Protein AF-A0A6J4RZ89-F1 (afdb_monomer_lite)

pLDDT: mean 70.67, std 17.66, range [38.66, 91.62]

Secondary structure (DSSP, 8-state):
-----------------S----HHHHHHHHHHHHHHIIIIITT-TT-EE-HHHHHHHTT--SSTTHHHHHHHHHHHHHHTTSEEE-TTTTT-SSS----SS--EEEPHHHHHHHH-

Structure (mmCIF, N/CA/C/O backbone):
data_AF-A0A6J4RZ89-F1
#
_entry.id   AF-A0A6J4RZ89-F1
#
loop_
_atom_site.group_PDB
_atom_site.id
_atom_site.type_symbol
_atom_site.label_atom_id
_atom_site.label_alt_id
_atom_site.label_comp_id
_atom_site.label_asym_id
_atom_site.label_entity_id
_atom_site.label_seq_id
_atom_site.pdbx_PDB_ins_code
_atom_site.Cartn_x
_atom_site.Cartn_y
_atom_site.Cartn_z
_atom_site.occupancy
_atom_site.B_iso_or_equiv
_atom_site.auth_seq_id
_atom_site.auth_comp_id
_atom_site.auth_asym_id
_atom_site.auth_atom_id
_atom_site.pdbx_PDB_model_num
ATOM 1 N N . MET A 1 1 ? 44.242 43.364 -27.691 1.00 39.53 1 MET A N 1
ATOM 2 C CA . MET A 1 1 ? 42.827 43.683 -28.000 1.00 39.53 1 MET A CA 1
ATOM 3 C C . MET A 1 1 ? 42.034 42.368 -28.067 1.00 39.53 1 MET A C 1
ATOM 5 O O . MET A 1 1 ? 42.597 41.427 -28.608 1.00 39.53 1 MET A O 1
ATOM 9 N N . PRO A 1 2 ? 40.839 42.253 -27.439 1.00 64.38 2 PRO A N 1
ATOM 10 C CA . PRO A 1 2 ? 40.160 40.983 -27.085 1.00 64.38 2 PRO A CA 1
ATOM 11 C C . PRO A 1 2 ? 39.024 40.611 -28.090 1.00 64.38 2 PRO A C 1
ATOM 13 O O . PRO A 1 2 ? 38.871 41.349 -29.061 1.00 64.38 2 PRO A O 1
ATOM 16 N N . PRO A 1 3 ? 38.231 39.516 -27.922 1.00 53.25 3 PRO A N 1
ATOM 17 C CA . PRO A 1 3 ? 37.135 39.463 -26.929 1.00 53.25 3 PRO A CA 1
ATOM 18 C C . PRO A 1 3 ? 37.057 38.132 -26.131 1.00 53.25 3 PRO A C 1
ATOM 20 O O . PRO A 1 3 ? 37.204 37.044 -26.665 1.00 53.25 3 PRO A O 1
ATOM 23 N N . ARG A 1 4 ? 36.965 38.198 -24.795 1.00 52.19 4 ARG A N 1
ATOM 24 C CA . ARG A 1 4 ? 35.743 38.009 -23.971 1.00 52.19 4 ARG A CA 1
ATOM 25 C C . ARG A 1 4 ? 35.119 36.599 -24.017 1.00 52.19 4 ARG A C 1
ATOM 27 O O . ARG A 1 4 ? 34.071 36.398 -24.623 1.00 52.19 4 ARG A O 1
ATOM 34 N N . CYS A 1 5 ? 35.685 35.668 -23.243 1.00 43.22 5 CYS A N 1
ATOM 35 C CA . CYS A 1 5 ? 34.950 34.486 -22.786 1.00 43.22 5 CYS A CA 1
ATOM 36 C C . CYS A 1 5 ? 33.831 34.913 -21.824 1.00 43.22 5 CYS A C 1
ATOM 38 O O . CYS A 1 5 ? 34.074 35.580 -20.815 1.00 43.22 5 CYS A O 1
ATOM 40 N N . ARG A 1 6 ? 32.592 34.549 -22.165 1.00 52.12 6 ARG A N 1
ATOM 41 C CA . ARG A 1 6 ? 31.405 34.717 -21.322 1.00 52.12 6 ARG A CA 1
ATOM 42 C C . ARG A 1 6 ? 31.606 33.985 -19.994 1.00 52.12 6 ARG A C 1
ATOM 44 O O . ARG A 1 6 ? 31.828 32.780 -19.981 1.00 52.12 6 ARG A O 1
ATOM 51 N N . LYS A 1 7 ? 31.433 34.705 -18.884 1.00 50.28 7 LYS A N 1
ATOM 52 C CA . LYS A 1 7 ? 31.048 34.102 -17.605 1.00 50.28 7 LYS A CA 1
ATOM 53 C C . LYS A 1 7 ? 29.665 33.469 -17.785 1.00 50.28 7 LYS A C 1
ATOM 55 O O . LYS A 1 7 ? 28.695 34.193 -17.992 1.00 50.28 7 LYS A O 1
ATOM 60 N N . MET A 1 8 ? 29.579 32.147 -17.701 1.00 52.16 8 MET A N 1
ATOM 61 C CA . MET A 1 8 ? 28.353 31.447 -17.319 1.00 52.16 8 MET A CA 1
ATOM 62 C C . MET A 1 8 ? 28.569 30.937 -15.891 1.00 52.16 8 MET A C 1
ATOM 64 O O . MET A 1 8 ? 29.615 30.340 -15.632 1.00 52.16 8 MET A O 1
ATOM 68 N N . PRO A 1 9 ? 27.664 31.218 -14.941 1.00 53.97 9 PRO A N 1
ATOM 69 C CA . PRO A 1 9 ? 27.803 30.699 -13.591 1.00 53.97 9 PRO A CA 1
ATOM 70 C C . PRO A 1 9 ? 27.579 29.181 -13.614 1.00 53.97 9 PRO A C 1
ATOM 72 O O . PRO A 1 9 ? 26.648 28.722 -14.283 1.00 53.97 9 PRO A O 1
ATOM 75 N N . PRO A 1 10 ? 28.374 28.385 -12.882 1.00 48.31 10 PRO A N 1
ATOM 76 C CA . PRO A 1 10 ? 27.953 27.041 -12.549 1.00 48.31 10 PRO A CA 1
ATOM 77 C C . PRO A 1 10 ? 26.735 27.172 -11.632 1.00 48.31 10 PRO A C 1
ATOM 79 O O . PRO A 1 10 ? 26.845 27.506 -10.456 1.00 48.31 10 PRO A O 1
ATOM 82 N N . GLY A 1 11 ? 25.551 26.927 -12.187 1.00 43.66 11 GLY A N 1
ATOM 83 C CA . GLY A 1 11 ? 24.388 26.514 -11.414 1.00 43.66 11 GLY A CA 1
ATOM 84 C C . GLY A 1 11 ? 24.610 25.088 -10.922 1.00 43.66 11 GLY A C 1
ATOM 85 O O . GLY A 1 11 ? 23.869 24.183 -11.293 1.00 43.66 11 GLY A O 1
ATOM 86 N N . THR A 1 12 ? 25.664 24.867 -10.136 1.00 49.94 12 THR A N 1
ATOM 87 C CA . THR A 1 12 ? 25.827 23.657 -9.343 1.00 49.94 12 THR A CA 1
ATOM 88 C C . THR A 1 12 ? 24.830 23.762 -8.206 1.00 49.94 12 THR A C 1
ATOM 90 O O . THR A 1 12 ? 25.109 24.250 -7.114 1.00 49.94 12 THR A O 1
ATOM 93 N N . ASN A 1 13 ? 23.603 23.329 -8.491 1.00 49.00 13 ASN A N 1
ATOM 94 C CA . ASN A 1 13 ? 22.621 23.033 -7.466 1.00 49.00 13 ASN A CA 1
ATOM 95 C C . ASN A 1 13 ? 23.075 21.744 -6.754 1.00 49.00 13 ASN A C 1
ATOM 97 O O . ASN A 1 13 ? 22.470 20.685 -6.862 1.00 49.00 13 ASN A O 1
ATOM 101 N N . GLU A 1 14 ? 24.189 21.845 -6.029 1.00 47.53 14 GLU A N 1
ATOM 102 C CA . GLU A 1 14 ? 24.730 20.862 -5.087 1.00 47.53 14 GLU A CA 1
ATOM 103 C C . GLU A 1 14 ? 23.988 20.943 -3.747 1.00 47.53 14 GLU A C 1
ATOM 105 O O . GLU A 1 14 ? 24.542 20.724 -2.670 1.00 47.53 14 GLU A O 1
ATOM 110 N N . ARG A 1 15 ? 22.692 21.261 -3.789 1.00 46.94 15 ARG A N 1
ATOM 111 C CA . ARG A 1 15 ? 21.835 21.156 -2.618 1.00 46.94 15 ARG A CA 1
ATOM 112 C C . ARG A 1 15 ? 21.293 19.738 -2.546 1.00 46.94 15 ARG A C 1
ATOM 114 O O . ARG A 1 15 ? 20.281 19.407 -3.143 1.00 46.94 15 ARG A O 1
ATOM 121 N N . GLN A 1 16 ? 21.982 18.956 -1.722 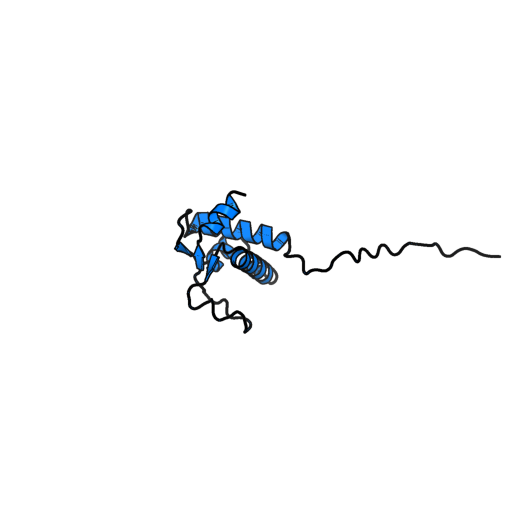1.00 45.66 16 GLN A N 1
ATOM 122 C CA . GLN A 1 16 ? 21.402 17.867 -0.941 1.00 45.66 16 GLN A CA 1
ATOM 123 C C . GLN A 1 16 ? 20.996 16.637 -1.751 1.00 45.66 16 GLN A C 1
ATOM 125 O O . GLN A 1 16 ? 19.839 16.241 -1.801 1.00 45.66 16 GLN A O 1
ATOM 130 N N . ARG A 1 17 ? 22.008 15.932 -2.257 1.00 43.84 17 ARG A N 1
ATOM 131 C CA . ARG A 1 17 ? 21.905 14.503 -2.562 1.00 43.84 17 ARG A CA 1
ATOM 132 C C . ARG A 1 17 ? 21.926 13.691 -1.250 1.00 43.84 17 ARG A C 1
ATOM 134 O O . ARG A 1 17 ? 22.833 12.907 -1.001 1.00 43.84 17 ARG A O 1
ATOM 141 N N . ARG A 1 18 ? 20.949 13.932 -0.370 1.00 44.94 18 ARG A N 1
ATOM 142 C CA . ARG A 1 18 ? 20.416 12.863 0.489 1.00 44.94 18 ARG A CA 1
ATOM 143 C C . ARG A 1 18 ? 19.650 11.942 -0.466 1.00 44.94 18 ARG A C 1
ATOM 145 O O . ARG A 1 18 ? 19.077 12.488 -1.408 1.00 44.94 18 ARG A O 1
ATOM 152 N N . PRO A 1 19 ? 19.687 10.607 -0.338 1.00 43.81 19 PRO A N 1
ATOM 153 C CA . PRO A 1 19 ? 18.917 9.769 -1.244 1.00 43.81 19 PRO A CA 1
ATOM 154 C C . PRO A 1 19 ? 17.459 10.170 -1.046 1.00 43.81 19 PRO A C 1
ATOM 156 O O . PRO A 1 19 ? 16.901 9.971 0.029 1.00 43.81 19 PRO A O 1
ATOM 159 N N . SER A 1 20 ? 16.898 10.880 -2.022 1.00 48.59 20 SER A N 1
ATOM 160 C CA . SER A 1 20 ? 15.496 11.245 -2.026 1.00 48.59 20 SER A CA 1
ATOM 161 C C . SER A 1 20 ? 14.750 9.929 -1.896 1.00 48.59 20 SER A C 1
ATOM 163 O O . SER A 1 20 ? 14.834 9.111 -2.811 1.00 48.59 20 SER A O 1
ATOM 165 N N . ILE A 1 21 ? 14.071 9.691 -0.772 1.00 54.09 21 ILE A N 1
ATOM 166 C CA . ILE A 1 21 ? 12.933 8.777 -0.801 1.00 54.09 21 ILE A CA 1
ATOM 167 C C . ILE A 1 21 ? 12.069 9.346 -1.915 1.00 54.09 21 ILE A C 1
ATOM 169 O O . ILE A 1 21 ? 11.623 10.497 -1.848 1.00 54.09 21 ILE A O 1
ATOM 173 N N . ASP A 1 22 ? 12.051 8.622 -3.027 1.00 69.12 22 ASP A N 1
ATOM 174 C CA . ASP A 1 22 ? 11.623 9.174 -4.294 1.00 69.12 22 ASP A CA 1
ATOM 175 C C . ASP A 1 22 ? 10.166 9.611 -4.115 1.00 69.12 22 ASP A C 1
ATOM 177 O O . ASP A 1 22 ? 9.345 8.854 -3.598 1.00 69.12 22 ASP A O 1
ATOM 181 N N . THR A 1 23 ? 9.811 10.843 -4.485 1.00 77.44 23 THR A N 1
ATOM 182 C CA . THR A 1 23 ? 8.396 11.270 -4.416 1.00 77.44 23 THR A CA 1
ATOM 183 C C . THR A 1 23 ? 7.516 10.315 -5.230 1.00 77.44 23 THR A C 1
ATOM 185 O O . THR A 1 23 ? 6.343 10.091 -4.914 1.00 77.44 23 THR A O 1
ATOM 188 N N . GLN A 1 24 ? 8.128 9.681 -6.231 1.00 80.62 24 GLN A N 1
ATOM 189 C CA . GLN A 1 24 ? 7.582 8.555 -6.956 1.00 80.62 24 GLN A CA 1
ATOM 190 C C . GLN A 1 24 ? 7.354 7.315 -6.076 1.00 80.62 24 GLN A C 1
ATOM 192 O O . GLN A 1 24 ? 6.251 6.789 -6.096 1.00 80.62 24 GLN A O 1
ATOM 197 N N . ALA A 1 25 ? 8.319 6.895 -5.253 1.00 83.88 25 ALA A N 1
ATOM 198 C CA . ALA A 1 25 ? 8.179 5.763 -4.331 1.00 83.88 25 ALA A CA 1
ATOM 199 C C . ALA A 1 25 ? 7.036 5.966 -3.328 1.00 83.88 25 ALA A C 1
ATOM 201 O O . ALA A 1 25 ? 6.254 5.048 -3.099 1.00 83.88 25 ALA A O 1
ATOM 202 N N . LYS A 1 26 ? 6.870 7.186 -2.797 1.00 86.38 26 LYS A N 1
ATOM 203 C CA . LYS A 1 26 ? 5.716 7.530 -1.951 1.00 86.38 26 LYS A CA 1
ATOM 204 C C . LYS A 1 26 ? 4.393 7.412 -2.713 1.00 86.38 26 LYS A C 1
ATOM 206 O O . LYS A 1 26 ? 3.431 6.842 -2.204 1.00 86.38 26 LYS A O 1
ATOM 211 N N . SER A 1 27 ? 4.334 7.959 -3.927 1.00 86.88 27 SER A N 1
ATOM 212 C CA . SER A 1 27 ? 3.119 7.934 -4.755 1.00 86.88 27 SER A CA 1
ATOM 213 C C . SER A 1 27 ? 2.740 6.507 -5.163 1.00 86.88 27 SER A C 1
ATOM 215 O O . SER A 1 27 ? 1.579 6.116 -5.045 1.00 86.88 27 SER A O 1
ATOM 217 N N . ASP A 1 28 ? 3.727 5.717 -5.587 1.00 88.19 28 ASP A N 1
ATOM 218 C CA . ASP A 1 28 ? 3.572 4.308 -5.943 1.00 88.19 28 ASP A CA 1
ATOM 219 C C . ASP A 1 28 ? 3.227 3.467 -4.701 1.00 88.19 28 ASP A C 1
ATOM 221 O O . ASP A 1 28 ? 2.347 2.612 -4.776 1.00 88.19 28 ASP A O 1
ATOM 225 N N . GLY A 1 29 ? 3.813 3.770 -3.538 1.00 89.06 29 GLY A N 1
ATOM 226 C CA . GLY A 1 29 ? 3.489 3.163 -2.243 1.00 89.06 29 GLY A CA 1
ATOM 227 C C . GLY A 1 29 ? 2.037 3.392 -1.833 1.00 89.06 29 GLY A C 1
ATOM 228 O O . GLY A 1 29 ? 1.323 2.437 -1.544 1.00 89.06 29 GLY A O 1
ATOM 229 N N . LEU A 1 30 ? 1.543 4.631 -1.888 1.00 90.12 30 LEU A N 1
ATOM 230 C CA . LEU A 1 30 ? 0.134 4.927 -1.593 1.00 90.12 30 LEU A CA 1
ATOM 231 C C . LEU A 1 30 ? -0.820 4.269 -2.598 1.00 90.12 30 LEU A C 1
ATOM 233 O O . LEU A 1 30 ? -1.900 3.810 -2.223 1.00 90.12 30 LEU A O 1
ATOM 237 N N . ARG A 1 31 ? -0.435 4.198 -3.877 1.00 89.81 31 ARG A N 1
ATOM 238 C CA . ARG A 1 31 ? -1.222 3.511 -4.909 1.00 89.81 31 ARG A CA 1
ATOM 239 C C . ARG A 1 31 ? -1.290 2.005 -4.656 1.00 89.81 31 ARG A C 1
ATOM 241 O O . ARG A 1 31 ? -2.371 1.422 -4.761 1.00 89.81 31 ARG A O 1
ATOM 248 N N . LEU A 1 32 ? -0.164 1.397 -4.289 1.00 89.06 32 LEU A N 1
ATOM 249 C CA . LEU A 1 32 ? -0.085 -0.000 -3.875 1.00 89.06 32 LEU A CA 1
ATOM 250 C C . LEU A 1 32 ? -0.962 -0.245 -2.644 1.00 89.06 32 LEU A C 1
ATOM 252 O O . LEU A 1 32 ? -1.778 -1.160 -2.653 1.00 89.06 32 LEU A O 1
ATOM 256 N N . LEU A 1 33 ? -0.867 0.618 -1.634 1.00 90.88 33 LEU A N 1
ATOM 257 C CA . LEU A 1 33 ? -1.608 0.496 -0.383 1.00 90.88 33 LEU A CA 1
ATOM 258 C C . LEU A 1 33 ? -3.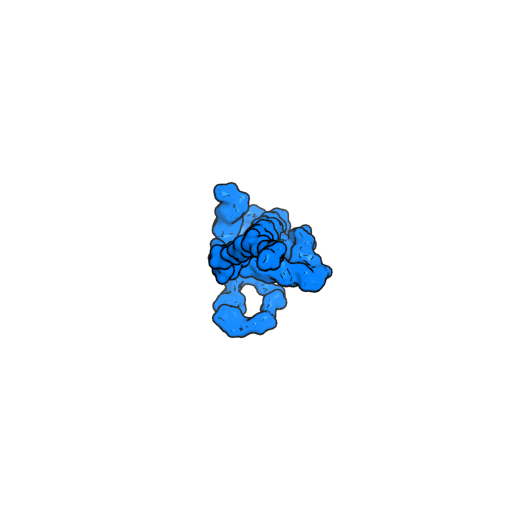125 0.572 -0.579 1.00 90.88 33 LEU A C 1
ATOM 260 O O . LEU A 1 33 ? -3.847 -0.264 -0.049 1.00 90.88 33 LEU A O 1
ATOM 264 N N . ARG A 1 34 ? -3.611 1.495 -1.416 1.00 90.75 34 ARG A N 1
ATOM 265 C CA . ARG A 1 34 ? -5.037 1.567 -1.787 1.00 90.75 34 ARG A CA 1
ATOM 266 C C . ARG A 1 34 ? -5.506 0.335 -2.554 1.00 90.75 34 ARG A C 1
ATOM 268 O O . ARG A 1 34 ? -6.655 -0.081 -2.424 1.00 90.75 34 ARG A O 1
ATOM 275 N N . THR A 1 35 ? -4.630 -0.251 -3.364 1.00 91.62 35 THR A N 1
ATOM 276 C CA . THR A 1 35 ? -4.953 -1.480 -4.096 1.00 91.62 35 THR A CA 1
ATOM 277 C C . THR A 1 35 ? -5.036 -2.659 -3.132 1.00 91.62 35 THR A C 1
ATOM 279 O O . THR A 1 35 ? -6.012 -3.397 -3.164 1.00 91.62 35 THR A O 1
ATOM 282 N N . ILE A 1 36 ? -4.084 -2.786 -2.203 1.00 89.56 36 ILE A N 1
ATOM 283 C CA . ILE A 1 36 ? -4.122 -3.768 -1.109 1.00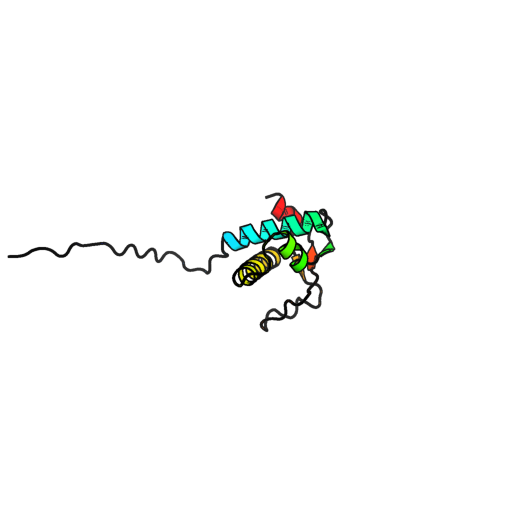 89.56 36 ILE A CA 1
ATOM 284 C C . ILE A 1 36 ? -5.404 -3.612 -0.284 1.00 89.56 36 ILE A C 1
ATOM 286 O O . ILE A 1 36 ? -6.092 -4.594 -0.017 1.00 89.56 36 ILE A O 1
ATOM 290 N N . ASP A 1 37 ? -5.745 -2.384 0.093 1.00 90.19 37 ASP A N 1
ATOM 291 C CA . ASP A 1 37 ? -6.938 -2.099 0.878 1.00 90.19 37 ASP A CA 1
ATOM 292 C C . ASP A 1 37 ? -8.223 -2.481 0.133 1.00 90.19 37 ASP A C 1
ATOM 294 O O . ASP A 1 37 ? -9.037 -3.246 0.637 1.00 90.19 37 ASP A O 1
ATOM 298 N N . SER A 1 38 ? -8.374 -2.045 -1.116 1.00 90.50 38 SER A N 1
ATOM 299 C CA . SER A 1 38 ? -9.584 -2.320 -1.902 1.00 90.50 38 SER A CA 1
ATOM 300 C C . SER A 1 38 ? -9.778 -3.791 -2.287 1.00 90.50 38 SER A C 1
ATOM 302 O O . SER A 1 38 ? -10.911 -4.191 -2.554 1.00 90.50 38 SER A O 1
ATOM 304 N N . THR A 1 39 ? -8.711 -4.592 -2.317 1.00 88.12 39 THR A N 1
ATOM 305 C CA . THR A 1 39 ? -8.741 -5.974 -2.835 1.00 88.12 39 THR A CA 1
ATOM 306 C C . THR A 1 39 ? -8.592 -7.037 -1.752 1.00 88.12 39 THR A C 1
ATOM 308 O O . THR A 1 39 ? -9.028 -8.170 -1.955 1.00 88.12 39 THR A O 1
ATOM 311 N N . GLN A 1 40 ? -7.949 -6.702 -0.628 1.00 86.81 40 GLN A N 1
ATOM 312 C CA . GLN A 1 40 ? -7.540 -7.671 0.389 1.00 86.81 40 GLN A CA 1
ATOM 313 C C . GLN A 1 40 ? -7.858 -7.209 1.814 1.00 86.81 40 GLN A C 1
ATOM 315 O O . GLN A 1 40 ? -8.506 -7.952 2.546 1.00 86.81 40 GLN A O 1
ATOM 320 N N . ALA A 1 41 ? -7.403 -6.018 2.229 1.00 87.38 41 ALA A N 1
ATOM 321 C CA . ALA A 1 41 ? -7.497 -5.603 3.634 1.00 87.38 41 ALA A CA 1
ATOM 322 C C . ALA A 1 41 ? -8.861 -5.014 4.018 1.00 87.38 41 ALA A C 1
ATOM 324 O O . ALA A 1 41 ? -9.306 -5.209 5.143 1.00 87.38 41 ALA A O 1
ATOM 325 N N . HIS A 1 42 ? -9.533 -4.307 3.110 1.00 87.00 42 HIS A N 1
ATOM 326 C CA . HIS A 1 42 ? -10.819 -3.636 3.330 1.00 87.00 42 HIS A CA 1
ATOM 327 C C . HIS A 1 42 ? -10.874 -2.793 4.623 1.00 87.00 42 HIS A C 1
ATOM 329 O O . HIS A 1 42 ? -11.883 -2.787 5.328 1.00 87.00 42 HIS A O 1
ATOM 335 N N . GLY A 1 43 ? -9.776 -2.117 4.970 1.00 84.12 43 GLY A N 1
ATOM 336 C CA . GLY A 1 43 ? -9.618 -1.323 6.189 1.00 84.12 43 GLY A CA 1
ATOM 337 C C . GLY A 1 43 ? -9.427 -2.136 7.472 1.00 84.12 43 GLY A C 1
ATOM 338 O O . GLY A 1 43 ? -9.382 -1.560 8.558 1.00 84.12 43 GLY A O 1
ATOM 339 N N . LEU A 1 44 ? -9.328 -3.465 7.384 1.00 84.81 44 LEU A N 1
ATOM 340 C CA . LEU A 1 44 ? -9.190 -4.351 8.536 1.00 84.81 44 LEU A CA 1
ATOM 341 C C . LEU A 1 44 ? -7.715 -4.525 8.913 1.00 84.81 44 LEU A C 1
ATOM 343 O O . LEU A 1 44 ? -6.938 -5.187 8.218 1.00 84.81 44 LEU A O 1
ATOM 347 N N . GLU A 1 45 ? -7.348 -3.963 10.062 1.00 84.44 45 GLU A N 1
ATOM 348 C CA . GLU A 1 45 ? -6.042 -4.166 10.687 1.00 84.44 45 GLU A CA 1
ATOM 349 C C . GLU A 1 45 ? -5.793 -5.648 11.024 1.00 84.44 45 GLU A C 1
ATOM 351 O O . GLU A 1 45 ? -6.690 -6.377 11.446 1.00 84.44 45 GLU A O 1
ATOM 356 N N . GLY A 1 46 ? -4.550 -6.095 10.845 1.00 82.50 46 GLY A N 1
ATOM 357 C CA . G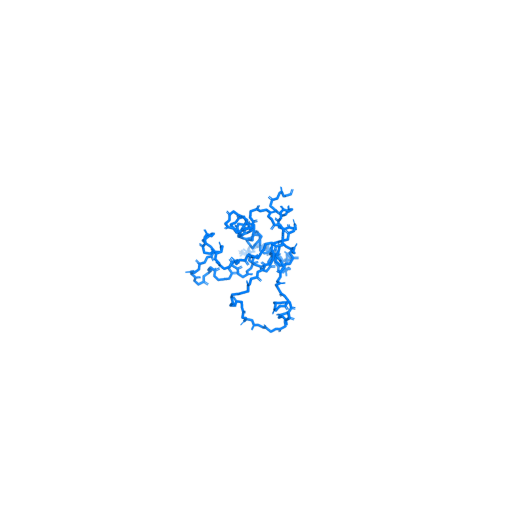LY A 1 46 ? -4.125 -7.475 11.073 1.00 82.50 46 GLY A CA 1
ATOM 358 C C . GLY A 1 46 ? -4.470 -8.423 9.925 1.00 82.50 46 GLY A C 1
ATOM 359 O O . GLY A 1 46 ? -4.177 -9.617 10.011 1.00 82.50 46 GLY A O 1
ATOM 360 N N . THR A 1 47 ? -5.056 -7.921 8.834 1.00 85.75 47 THR A N 1
ATOM 361 C CA . THR A 1 47 ? -5.307 -8.733 7.641 1.00 85.75 47 THR A CA 1
ATOM 362 C C . THR A 1 47 ? -3.991 -9.097 6.973 1.00 85.75 47 THR A C 1
ATOM 364 O O . THR A 1 47 ? -3.150 -8.231 6.723 1.00 85.75 47 THR A O 1
ATOM 367 N N . ARG A 1 48 ? -3.814 -10.387 6.672 1.00 85.44 48 ARG A N 1
ATOM 368 C CA . ARG A 1 48 ? -2.700 -10.854 5.846 1.00 85.44 48 ARG A CA 1
ATOM 369 C C . ARG A 1 48 ? -2.952 -10.466 4.398 1.00 85.44 48 ARG A C 1
ATOM 371 O O . ARG A 1 48 ? -3.967 -10.852 3.827 1.00 85.44 48 ARG A O 1
ATOM 378 N N . VAL A 1 49 ? -2.010 -9.738 3.825 1.00 85.88 49 VAL A N 1
ATOM 379 C CA . VAL A 1 49 ? -2.056 -9.221 2.464 1.00 85.88 49 VAL A CA 1
ATOM 380 C C . VAL A 1 49 ? -0.834 -9.680 1.680 1.00 85.88 49 VAL A C 1
ATOM 382 O O . VAL A 1 49 ? 0.252 -9.865 2.227 1.00 85.88 49 VAL A O 1
ATOM 385 N N . ASP A 1 50 ? -1.029 -9.847 0.384 1.00 84.31 50 ASP A N 1
ATOM 386 C CA . ASP A 1 50 ? -0.030 -10.118 -0.635 1.00 84.31 50 ASP A CA 1
ATOM 387 C C . ASP A 1 50 ? 0.184 -8.842 -1.476 1.00 84.31 50 ASP A C 1
ATOM 389 O O . ASP A 1 50 ? -0.626 -8.530 -2.365 1.00 84.31 50 ASP A O 1
ATOM 393 N N . PRO A 1 51 ? 1.259 -8.074 -1.207 1.00 81.25 51 PRO A N 1
ATOM 394 C CA . PRO A 1 51 ? 1.589 -6.881 -1.975 1.00 81.25 51 PRO A CA 1
ATOM 395 C C . PRO A 1 51 ? 1.984 -7.178 -3.419 1.00 81.25 51 PRO A C 1
ATOM 397 O O . PRO A 1 51 ? 1.815 -6.305 -4.263 1.00 81.25 51 PRO A O 1
ATOM 400 N N . ASN A 1 52 ? 2.487 -8.376 -3.734 1.00 79.75 52 ASN A N 1
ATOM 401 C CA . ASN A 1 52 ? 2.884 -8.726 -5.098 1.00 79.75 52 ASN A CA 1
ATOM 402 C C . ASN A 1 52 ? 1.643 -8.825 -5.990 1.00 79.75 52 ASN A C 1
ATOM 404 O O . ASN A 1 52 ? 1.557 -8.169 -7.031 1.00 79.75 52 ASN A O 1
ATOM 408 N N . ARG A 1 53 ? 0.616 -9.533 -5.507 1.00 81.25 53 ARG A N 1
ATOM 409 C CA . ARG A 1 53 ? -0.682 -9.587 -6.183 1.00 81.25 53 ARG A CA 1
ATOM 410 C C . ARG A 1 53 ? -1.283 -8.192 -6.367 1.00 81.25 53 ARG A C 1
ATOM 412 O O . ARG A 1 53 ? -1.733 -7.854 -7.459 1.00 81.25 53 ARG A O 1
ATOM 419 N N . ALA A 1 54 ? -1.253 -7.363 -5.323 1.00 85.12 54 ALA A N 1
ATOM 420 C CA . ALA A 1 54 ? -1.761 -5.997 -5.410 1.00 85.12 54 ALA A CA 1
ATOM 421 C C . ALA A 1 54 ? -0.929 -5.107 -6.347 1.00 85.12 54 ALA A C 1
ATOM 423 O O . ALA A 1 54 ? -1.481 -4.219 -6.987 1.00 85.12 54 ALA A O 1
ATOM 424 N N . ALA A 1 55 ? 0.378 -5.335 -6.474 1.00 82.88 55 ALA A N 1
ATOM 425 C CA . ALA A 1 55 ? 1.228 -4.608 -7.410 1.00 82.88 55 ALA A CA 1
ATOM 426 C C . ALA A 1 55 ? 0.860 -4.914 -8.864 1.00 82.88 55 ALA A C 1
ATOM 428 O O . ALA A 1 55 ? 0.839 -3.999 -9.689 1.00 82.88 55 ALA A O 1
ATOM 429 N N . HIS A 1 56 ? 0.495 -6.162 -9.165 1.00 81.31 56 HIS A N 1
ATOM 430 C CA . HIS A 1 56 ? -0.030 -6.532 -10.476 1.00 81.31 56 HIS A CA 1
ATOM 431 C C . HIS A 1 56 ? -1.318 -5.776 -10.802 1.00 81.31 56 HIS A C 1
ATOM 433 O O . HIS A 1 56 ? -1.428 -5.142 -11.851 1.00 81.31 56 HIS A O 1
ATOM 439 N N . GLU A 1 57 ? -2.253 -5.738 -9.856 1.00 81.62 57 GLU A N 1
ATOM 440 C CA . GLU A 1 57 ? -3.525 -5.026 -10.013 1.00 81.62 57 GLU A CA 1
ATOM 441 C C . GLU A 1 57 ? -3.345 -3.495 -10.046 1.00 81.62 57 GLU A C 1
ATOM 443 O O . GLU A 1 57 ? -4.041 -2.789 -10.778 1.00 81.62 57 GLU A O 1
ATOM 448 N N . ALA A 1 58 ? -2.341 -2.971 -9.341 1.00 79.62 58 ALA A N 1
ATOM 449 C CA . ALA A 1 58 ? -1.955 -1.565 -9.377 1.00 79.62 58 ALA A CA 1
ATOM 450 C C . ALA A 1 58 ? -1.201 -1.184 -10.666 1.00 79.62 58 ALA A C 1
ATOM 452 O O . ALA A 1 58 ? -0.903 -0.006 -10.871 1.00 79.62 58 ALA A O 1
ATOM 453 N N . GLY A 1 59 ? -0.854 -2.130 -11.545 1.00 78.88 59 GLY A N 1
ATOM 454 C CA . GLY A 1 59 ? 0.006 -1.869 -12.706 1.00 78.88 59 GLY A CA 1
ATOM 455 C C . GLY A 1 59 ? 1.413 -1.404 -12.310 1.00 78.88 59 GLY A C 1
ATOM 456 O O . GLY A 1 59 ? 2.038 -0.612 -13.018 1.00 78.88 59 GLY A O 1
ATOM 457 N N . LEU A 1 60 ? 1.867 -1.838 -11.135 1.00 75.06 60 LEU A N 1
ATOM 458 C CA . LEU A 1 60 ? 3.241 -1.712 -10.659 1.00 75.06 60 LEU A CA 1
ATOM 459 C C . LEU A 1 60 ? 4.083 -2.944 -11.057 1.00 75.06 60 LEU A C 1
ATOM 461 O O . LEU A 1 60 ? 5.301 -2.891 -10.919 1.00 75.06 60 LEU A O 1
ATOM 465 N N . ASP A 1 61 ? 3.468 -4.004 -11.606 1.00 67.75 61 ASP A N 1
ATOM 466 C CA . ASP A 1 61 ? 4.134 -5.260 -11.991 1.00 67.75 61 ASP A CA 1
ATOM 467 C C . ASP A 1 61 ? 4.573 -5.377 -13.475 1.00 67.75 61 ASP A C 1
ATOM 469 O O . ASP A 1 61 ? 3.896 -4.918 -14.397 1.00 67.75 61 ASP A O 1
ATOM 473 N N . ALA A 1 62 ? 5.716 -6.061 -13.636 1.00 49.06 62 ALA A N 1
ATOM 474 C CA . ALA A 1 62 ? 6.285 -6.800 -14.775 1.00 49.06 62 ALA A CA 1
ATOM 475 C C . ALA A 1 62 ? 6.631 -6.105 -16.112 1.00 49.06 62 ALA A C 1
ATOM 477 O O . ALA A 1 62 ? 6.385 -6.630 -17.197 1.00 49.06 62 ALA A O 1
ATOM 478 N N . GLY A 1 63 ? 7.363 -4.997 -16.046 1.00 52.16 63 GLY A N 1
ATOM 479 C CA . GLY A 1 63 ? 8.436 -4.725 -17.018 1.00 52.16 63 GLY A CA 1
ATOM 480 C C . GLY A 1 63 ? 9.761 -4.543 -16.273 1.00 52.16 63 GLY A C 1
ATOM 481 O O . GLY A 1 63 ? 9.727 -4.405 -15.051 1.00 52.16 63 GLY A O 1
ATOM 482 N N . ASP A 1 64 ? 10.907 -4.458 -16.962 1.00 52.00 64 ASP A N 1
ATOM 483 C CA . ASP A 1 64 ? 12.238 -4.240 -16.340 1.00 52.00 64 ASP A CA 1
ATOM 484 C C . ASP A 1 64 ? 12.280 -3.058 -15.339 1.00 52.00 64 ASP A C 1
ATOM 486 O O . ASP A 1 64 ? 13.115 -3.018 -14.443 1.00 52.00 64 ASP A O 1
ATOM 490 N N . VAL A 1 65 ? 11.342 -2.108 -15.454 1.00 53.12 65 VAL A N 1
ATOM 491 C CA . VAL A 1 65 ? 11.195 -0.917 -14.594 1.00 53.12 65 VAL A CA 1
ATOM 492 C C . VAL A 1 65 ? 10.135 -1.089 -13.485 1.00 53.12 65 VAL A C 1
ATOM 494 O O . VAL A 1 65 ? 10.115 -0.338 -12.511 1.00 53.12 65 VAL A O 1
ATOM 497 N N . GLY A 1 66 ? 9.211 -2.045 -13.624 1.00 57.91 66 GLY A N 1
ATOM 498 C CA . GLY A 1 66 ? 8.135 -2.308 -12.655 1.00 57.91 66 GLY A CA 1
ATOM 499 C C . GLY A 1 66 ? 8.671 -2.872 -11.343 1.00 57.91 66 GLY A C 1
ATOM 500 O O . GLY A 1 66 ? 8.290 -2.408 -10.273 1.00 57.91 66 GLY A O 1
ATOM 501 N N . SER A 1 67 ? 9.658 -3.766 -11.434 1.00 69.06 67 SER A N 1
ATOM 502 C CA . SER A 1 67 ? 10.309 -4.363 -10.269 1.00 69.06 67 SER A CA 1
ATOM 503 C C . SER A 1 67 ? 10.931 -3.308 -9.356 1.00 69.06 67 SER A C 1
ATOM 505 O O . SER A 1 67 ? 10.647 -3.311 -8.165 1.00 69.06 67 SER A O 1
ATOM 507 N N . ASP A 1 68 ? 11.714 -2.360 -9.873 1.00 76.81 68 ASP A N 1
ATOM 508 C CA . ASP A 1 68 ? 12.350 -1.339 -9.024 1.00 76.81 68 ASP A CA 1
ATOM 509 C C . ASP A 1 68 ? 11.327 -0.413 -8.359 1.00 76.81 68 ASP A C 1
ATOM 511 O O . ASP A 1 68 ? 11.443 -0.112 -7.170 1.00 76.81 68 ASP A O 1
ATOM 515 N N . ARG A 1 69 ? 10.285 0.001 -9.093 1.00 79.94 69 ARG A N 1
ATOM 516 C CA . ARG A 1 69 ? 9.214 0.842 -8.537 1.00 79.94 69 ARG A CA 1
ATOM 517 C C . ARG A 1 69 ? 8.419 0.116 -7.464 1.00 79.94 69 ARG A C 1
ATOM 519 O O . ARG A 1 69 ? 8.146 0.702 -6.422 1.00 79.94 69 ARG A O 1
ATOM 526 N N . TYR A 1 70 ? 8.111 -1.159 -7.685 1.00 80.88 70 TYR A N 1
ATOM 527 C CA . TYR A 1 70 ? 7.483 -2.012 -6.685 1.00 80.88 70 TYR A CA 1
ATOM 528 C C . TYR A 1 70 ? 8.343 -2.134 -5.423 1.00 80.88 70 TYR A C 1
ATOM 530 O O . TYR A 1 70 ? 7.840 -1.895 -4.329 1.00 80.88 70 TYR A O 1
ATOM 538 N N . HIS A 1 71 ? 9.639 -2.438 -5.554 1.00 79.50 71 HIS A N 1
ATOM 539 C CA . HIS A 1 71 ? 10.520 -2.582 -4.392 1.00 79.50 71 HIS A CA 1
ATOM 540 C C . HIS A 1 71 ? 10.643 -1.272 -3.608 1.00 79.50 71 HIS A C 1
ATOM 542 O O . HIS A 1 71 ? 10.574 -1.296 -2.384 1.00 79.50 71 HIS A O 1
ATOM 548 N N . ARG A 1 72 ? 10.750 -0.126 -4.292 1.00 83.88 72 ARG A N 1
ATOM 549 C CA . ARG A 1 72 ? 10.782 1.196 -3.646 1.00 83.88 72 ARG A CA 1
ATOM 550 C C . ARG A 1 72 ? 9.465 1.561 -2.964 1.00 83.88 72 ARG A C 1
ATOM 552 O O . ARG A 1 72 ? 9.482 2.130 -1.878 1.00 83.88 72 ARG A O 1
ATOM 559 N N . ALA A 1 73 ? 8.335 1.233 -3.585 1.00 86.75 73 ALA A N 1
ATOM 560 C CA . ALA A 1 73 ? 7.010 1.422 -3.004 1.00 86.75 73 ALA A CA 1
ATOM 561 C C . ALA A 1 73 ? 6.814 0.550 -1.756 1.00 86.75 73 ALA A C 1
ATOM 563 O O . ALA A 1 73 ? 6.307 1.027 -0.744 1.00 86.75 73 ALA A O 1
ATOM 564 N N . LEU A 1 74 ? 7.245 -0.712 -1.811 1.00 83.56 74 LEU A N 1
ATOM 565 C CA . LEU A 1 74 ? 7.171 -1.637 -0.687 1.00 83.56 74 LEU A CA 1
ATOM 566 C C . LEU A 1 74 ? 8.093 -1.201 0.458 1.00 83.56 74 LEU A C 1
ATOM 568 O O . LEU A 1 74 ? 7.646 -1.162 1.597 1.00 83.56 74 LEU A O 1
ATOM 572 N N . GLU A 1 75 ? 9.339 -0.820 0.157 1.00 83.75 75 GLU A N 1
ATOM 573 C CA . GLU A 1 75 ? 10.297 -0.268 1.126 1.00 83.75 75 GLU A CA 1
ATOM 574 C C . GLU A 1 75 ? 9.692 0.933 1.864 1.00 83.75 75 GLU A C 1
ATOM 576 O O . GLU A 1 75 ? 9.661 0.936 3.092 1.00 83.75 75 GLU A O 1
ATOM 581 N N . TYR A 1 76 ? 9.087 1.879 1.136 1.00 85.44 76 TYR A N 1
ATOM 582 C CA . TYR A 1 76 ? 8.396 3.024 1.733 1.00 85.44 76 TYR A CA 1
ATOM 583 C C . TYR A 1 76 ? 7.271 2.610 2.699 1.00 85.44 76 TYR A C 1
ATOM 585 O O . TYR A 1 76 ? 7.179 3.129 3.808 1.00 85.44 76 TYR A O 1
ATOM 593 N N . LEU A 1 77 ? 6.422 1.649 2.316 1.00 87.00 77 LEU A N 1
ATOM 594 C CA . LEU A 1 77 ? 5.327 1.177 3.175 1.00 87.00 77 LEU A CA 1
ATOM 595 C C . LEU A 1 77 ? 5.819 0.456 4.437 1.00 87.00 77 LEU A C 1
ATOM 597 O O . LEU A 1 77 ? 5.149 0.514 5.471 1.00 87.00 77 LEU A O 1
ATOM 601 N N . LEU A 1 78 ? 6.966 -0.219 4.359 1.00 83.56 78 LEU A N 1
ATOM 602 C CA . LEU A 1 78 ? 7.606 -0.860 5.507 1.00 83.56 78 LEU A CA 1
ATOM 603 C C . LEU A 1 78 ? 8.255 0.172 6.435 1.00 83.56 78 LEU A C 1
ATOM 605 O O . LEU A 1 78 ? 8.085 0.078 7.648 1.00 83.56 78 LEU A O 1
ATOM 609 N N . GLU A 1 79 ? 8.946 1.172 5.881 1.00 83.69 79 GLU A N 1
ATOM 610 C CA . GLU A 1 79 ? 9.543 2.274 6.648 1.00 83.69 79 GLU A CA 1
ATOM 611 C C . GLU A 1 79 ? 8.487 3.084 7.411 1.00 83.69 79 GLU A C 1
ATOM 613 O O . GLU A 1 79 ? 8.685 3.422 8.578 1.00 83.69 79 GLU A O 1
ATOM 618 N N . GLU A 1 80 ? 7.338 3.345 6.786 1.00 85.25 80 GLU A N 1
ATOM 619 C CA . GLU A 1 80 ? 6.207 4.043 7.411 1.00 85.25 80 GLU A CA 1
ATOM 620 C C . GLU A 1 80 ? 5.396 3.143 8.370 1.00 85.25 80 GLU A C 1
ATOM 622 O O . GLU A 1 80 ? 4.489 3.603 9.070 1.00 85.25 80 GLU A O 1
ATOM 627 N N . GLY A 1 81 ? 5.698 1.841 8.417 1.00 85.44 81 GLY A N 1
ATOM 628 C CA . GLY A 1 81 ? 5.013 0.862 9.262 1.00 85.44 81 GLY A CA 1
ATOM 629 C C . GLY A 1 81 ? 3.580 0.546 8.827 1.00 85.44 81 GLY A C 1
ATOM 630 O O . GLY A 1 81 ? 2.817 -0.017 9.613 1.00 85.44 81 GLY A O 1
ATOM 631 N N . ALA A 1 82 ? 3.200 0.898 7.596 1.00 86.50 82 ALA A N 1
ATOM 632 C CA . ALA A 1 82 ? 1.899 0.584 7.004 1.00 86.50 82 ALA A CA 1
ATOM 633 C C . ALA A 1 82 ? 1.714 -0.926 6.799 1.00 86.50 82 ALA A C 1
ATOM 635 O O . ALA A 1 82 ? 0.616 -1.465 6.930 1.00 86.50 82 ALA A O 1
ATOM 636 N N . LEU A 1 83 ? 2.814 -1.609 6.495 1.00 85.06 83 LEU A N 1
ATOM 637 C CA . LEU A 1 83 ? 2.871 -3.055 6.383 1.00 85.06 83 LEU A CA 1
ATOM 638 C C . LEU A 1 83 ? 3.860 -3.591 7.414 1.00 85.06 83 LEU A C 1
ATOM 640 O O . LEU A 1 83 ? 4.962 -3.069 7.561 1.00 85.06 83 LEU A O 1
ATOM 644 N N . ALA A 1 84 ? 3.475 -4.650 8.115 1.00 80.25 84 ALA A 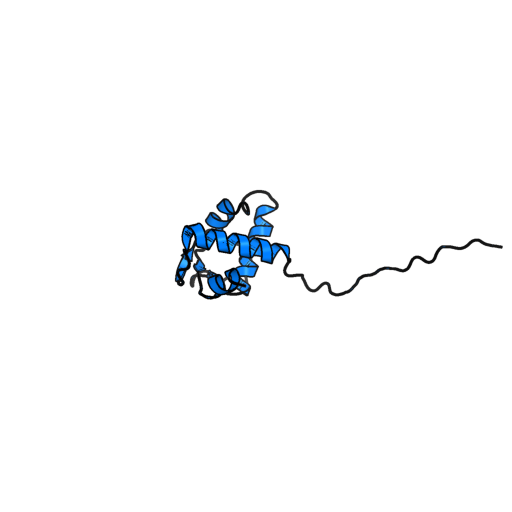N 1
ATOM 645 C CA . ALA A 1 84 ? 4.374 -5.392 8.988 1.00 80.25 84 ALA A CA 1
ATOM 646 C C . ALA A 1 84 ? 4.673 -6.749 8.353 1.00 80.25 84 ALA A C 1
ATOM 648 O O . ALA A 1 84 ? 3.758 -7.483 7.992 1.00 80.25 84 ALA A O 1
ATOM 649 N N . GLY A 1 85 ? 5.948 -7.093 8.185 1.00 70.19 85 GLY A N 1
ATOM 650 C CA . GLY A 1 85 ? 6.309 -8.446 7.762 1.00 70.19 85 GLY A CA 1
ATOM 651 C C . GLY A 1 85 ? 5.916 -9.467 8.832 1.00 70.19 85 GLY A C 1
ATOM 652 O O . GLY A 1 85 ? 6.037 -9.183 10.022 1.00 70.19 85 GLY A O 1
ATOM 653 N N . ASP A 1 86 ? 5.462 -10.654 8.424 1.00 63.59 86 ASP A N 1
ATOM 654 C CA . ASP A 1 86 ? 5.343 -11.806 9.333 1.00 63.59 86 ASP A CA 1
ATOM 655 C C . ASP A 1 86 ? 6.730 -12.145 9.931 1.00 63.59 86 ASP A C 1
ATOM 657 O O . ASP A 1 86 ? 7.749 -11.737 9.362 1.00 63.59 86 ASP A O 1
ATOM 661 N N . GLU A 1 87 ? 6.807 -12.853 11.069 1.00 50.97 87 GLU A N 1
ATOM 662 C CA . GLU A 1 87 ? 8.056 -13.114 11.826 1.00 50.97 87 GLU A CA 1
ATOM 663 C C . GLU A 1 87 ? 9.187 -13.698 10.953 1.00 50.97 87 GLU A C 1
ATOM 665 O O . GLU A 1 87 ? 10.372 -13.537 11.255 1.00 50.97 87 GLU A O 1
ATOM 670 N N . HIS A 1 88 ? 8.840 -14.292 9.807 1.00 44.78 88 HIS A N 1
ATOM 671 C CA . HIS A 1 88 ? 9.789 -14.794 8.818 1.00 44.78 88 HIS A CA 1
ATOM 672 C C . HIS A 1 88 ? 10.495 -13.718 7.957 1.00 44.78 88 HIS A C 1
ATOM 674 O O . HIS A 1 88 ? 11.527 -14.002 7.349 1.00 44.78 88 HIS A O 1
ATOM 680 N N . THR A 1 89 ? 9.973 -12.490 7.909 1.00 47.72 89 THR A N 1
ATOM 681 C CA . THR A 1 89 ? 10.452 -11.376 7.062 1.00 47.72 89 THR A CA 1
ATOM 682 C C . THR A 1 89 ? 11.334 -10.390 7.839 1.00 47.72 89 THR A C 1
ATOM 684 O O . THR A 1 89 ? 12.212 -9.750 7.264 1.00 47.72 89 THR A O 1
ATOM 687 N N . ALA A 1 90 ? 11.149 -10.289 9.161 1.00 44.25 90 ALA A N 1
ATOM 688 C CA . ALA A 1 90 ? 11.873 -9.349 10.026 1.00 44.25 90 ALA A CA 1
ATOM 689 C C . ALA A 1 90 ? 13.378 -9.663 10.179 1.00 44.25 90 ALA A C 1
ATOM 691 O O . ALA A 1 90 ? 14.142 -8.832 10.664 1.00 44.25 90 ALA A O 1
ATOM 692 N N . THR A 1 91 ? 13.824 -10.849 9.756 1.00 39.53 91 THR A N 1
ATOM 693 C CA . THR A 1 91 ? 15.217 -11.310 9.883 1.00 39.53 91 THR A CA 1
ATOM 694 C C . THR A 1 91 ? 16.109 -11.007 8.672 1.00 39.53 91 THR A C 1
ATOM 696 O O . THR A 1 91 ? 17.288 -11.342 8.710 1.00 39.53 91 THR A O 1
ATOM 699 N N . GLN A 1 92 ? 15.611 -10.338 7.623 1.00 44.12 92 GLN A N 1
ATOM 700 C CA . GLN A 1 92 ? 16.391 -10.045 6.404 1.00 44.12 92 GLN A CA 1
ATOM 701 C C . GLN A 1 92 ? 16.812 -8.575 6.233 1.00 44.12 92 GLN A C 1
ATOM 703 O O . GLN A 1 92 ? 17.132 -8.139 5.129 1.00 44.12 92 GLN A O 1
ATOM 708 N N . THR A 1 93 ? 16.929 -7.807 7.318 1.00 43.56 93 THR A N 1
ATOM 709 C CA . THR A 1 93 ? 17.665 -6.526 7.297 1.00 43.56 93 THR A CA 1
ATOM 710 C C . THR A 1 93 ? 19.175 -6.803 7.336 1.00 43.56 93 THR A C 1
ATOM 712 O O . THR A 1 93 ? 19.852 -6.506 8.315 1.00 43.56 93 THR A O 1
ATOM 715 N N . GLY A 1 94 ? 19.718 -7.466 6.314 1.00 40.38 94 GLY A N 1
ATOM 716 C CA . GLY A 1 94 ? 21.145 -7.805 6.273 1.00 40.38 94 GLY A CA 1
ATOM 717 C C . GLY A 1 94 ? 21.604 -8.502 5.000 1.00 40.38 94 GLY A C 1
ATOM 718 O O . GLY A 1 94 ? 22.680 -8.182 4.503 1.00 40.38 94 GLY A O 1
ATOM 719 N N . ASP A 1 95 ? 20.771 -9.365 4.417 1.00 38.66 95 ASP A N 1
ATOM 720 C CA . ASP A 1 95 ? 21.135 -10.103 3.213 1.00 38.66 95 ASP A CA 1
ATOM 721 C C . ASP A 1 95 ? 20.093 -9.941 2.110 1.00 38.66 95 ASP A C 1
ATOM 723 O O . ASP A 1 95 ? 18.921 -10.290 2.206 1.00 38.66 95 ASP A O 1
ATOM 727 N N . ARG A 1 96 ? 20.602 -9.338 1.046 1.00 50.50 96 ARG A N 1
ATOM 728 C CA . ARG A 1 96 ? 20.051 -9.146 -0.282 1.00 50.50 96 ARG A CA 1
ATOM 729 C C . ARG A 1 96 ? 19.153 -10.308 -0.744 1.00 50.50 96 ARG A C 1
ATOM 731 O O . ARG A 1 96 ? 19.634 -11.398 -1.022 1.00 50.50 96 ARG A O 1
ATOM 738 N N . GLN A 1 97 ? 17.900 -9.951 -1.035 1.00 48.19 97 GLN A N 1
ATOM 739 C CA . GLN A 1 97 ? 17.149 -10.439 -2.198 1.00 48.19 97 GLN A CA 1
ATOM 740 C C . GLN A 1 97 ? 16.550 -11.853 -2.090 1.00 48.19 97 GLN A C 1
ATOM 742 O O . GLN A 1 97 ? 16.996 -12.785 -2.751 1.00 48.19 97 GLN A O 1
ATOM 747 N N . ALA A 1 98 ? 15.427 -11.966 -1.372 1.00 41.84 98 ALA A N 1
ATOM 748 C CA . ALA A 1 98 ? 14.424 -13.008 -1.615 1.00 41.84 98 ALA A CA 1
ATOM 749 C C . ALA A 1 98 ? 13.009 -12.553 -1.193 1.00 41.84 98 ALA A C 1
ATOM 751 O O . ALA A 1 98 ? 12.387 -13.157 -0.326 1.00 41.84 98 ALA A O 1
ATOM 752 N N . HIS A 1 99 ? 12.453 -11.507 -1.819 1.00 50.88 99 HIS A N 1
ATOM 753 C CA . HIS A 1 99 ? 11.029 -11.150 -1.649 1.00 50.88 99 HIS A CA 1
ATOM 754 C C . HIS A 1 99 ? 10.107 -12.054 -2.487 1.00 50.88 99 HIS A C 1
ATOM 756 O O . HIS A 1 99 ? 9.213 -11.588 -3.192 1.00 50.88 99 HIS A O 1
ATOM 762 N N . GLY A 1 100 ? 10.344 -13.364 -2.441 1.00 44.97 100 GLY A N 1
ATOM 763 C CA . GLY A 1 100 ? 9.423 -14.350 -2.987 1.00 44.97 100 GLY A CA 1
ATOM 764 C C . GLY A 1 100 ? 8.313 -14.601 -1.974 1.00 44.97 100 GLY A C 1
ATOM 765 O O . GLY A 1 100 ? 8.549 -15.275 -0.979 1.00 44.97 100 GLY A O 1
ATOM 766 N N . TYR A 1 101 ? 7.115 -14.078 -2.240 1.00 51.91 101 TYR A N 1
ATOM 767 C CA . TYR A 1 101 ? 5.867 -14.457 -1.557 1.00 51.91 101 TYR A CA 1
ATOM 768 C C . TYR A 1 101 ? 5.797 -14.179 -0.044 1.00 51.91 101 TYR A C 1
ATOM 770 O O . TYR A 1 101 ? 5.195 -14.951 0.704 1.00 51.91 101 TYR A O 1
ATOM 778 N N . ALA A 1 102 ? 6.377 -13.073 0.427 1.00 65.75 102 ALA A N 1
ATOM 779 C CA . ALA A 1 102 ? 6.155 -12.634 1.803 1.00 65.75 102 ALA A CA 1
ATOM 780 C C . ALA A 1 102 ? 4.732 -12.062 1.939 1.00 65.75 102 ALA A C 1
ATOM 782 O O . ALA A 1 102 ? 4.389 -11.071 1.294 1.00 65.75 102 ALA A O 1
ATOM 783 N N . LEU A 1 103 ? 3.902 -12.703 2.766 1.00 75.06 103 LEU A N 1
ATOM 784 C CA . LEU A 1 103 ? 2.659 -12.105 3.245 1.00 75.06 103 LEU A CA 1
ATOM 785 C C . LEU A 1 103 ? 3.005 -11.053 4.302 1.00 75.06 103 LEU A C 1
ATOM 787 O O . LEU A 1 103 ? 3.839 -11.285 5.180 1.00 75.06 103 LEU A O 1
ATOM 791 N N . TYR A 1 104 ? 2.337 -9.911 4.224 1.00 82.56 104 TYR A N 1
ATOM 792 C CA . TYR A 1 104 ? 2.472 -8.814 5.175 1.00 82.56 104 TYR A CA 1
ATOM 793 C C . TYR A 1 104 ? 1.162 -8.632 5.932 1.00 82.56 104 TYR A C 1
ATOM 795 O O . TYR A 1 104 ? 0.098 -9.023 5.463 1.00 82.56 104 TYR A O 1
ATOM 803 N N . PHE A 1 105 ? 1.223 -8.027 7.104 1.00 85.56 105 PHE A N 1
ATOM 804 C CA . PHE A 1 105 ? 0.056 -7.612 7.858 1.00 85.56 105 PHE A CA 1
ATOM 805 C C . PHE A 1 105 ? -0.242 -6.149 7.576 1.00 85.56 105 PHE A C 1
ATOM 807 O O . PHE A 1 105 ? 0.629 -5.288 7.710 1.00 85.56 105 PHE A O 1
ATOM 814 N N . PHE A 1 106 ? -1.488 -5.880 7.205 1.00 86.31 106 PHE A N 1
ATOM 815 C CA . PHE A 1 106 ? -2.012 -4.531 7.091 1.00 86.31 106 PHE A CA 1
ATOM 816 C C . PHE A 1 106 ? -2.172 -3.930 8.488 1.00 86.31 106 PHE A C 1
ATOM 818 O O . PHE A 1 106 ? -2.852 -4.510 9.335 1.00 86.31 106 PHE A O 1
ATOM 825 N N . THR A 1 107 ? -1.528 -2.799 8.760 1.00 87.19 107 THR A N 1
ATOM 826 C CA . THR A 1 107 ? -1.552 -2.178 10.091 1.00 87.19 107 THR A CA 1
ATOM 827 C C . THR A 1 107 ? -2.501 -0.988 10.124 1.00 87.19 107 THR A C 1
ATOM 829 O O . THR A 1 107 ? -2.887 -0.446 9.087 1.00 87.19 107 THR A O 1
ATOM 832 N N . ARG A 1 108 ? -2.822 -0.491 11.321 1.00 86.06 108 ARG A N 1
ATOM 833 C CA . ARG A 1 108 ? -3.543 0.782 11.452 1.00 86.06 108 ARG A CA 1
ATOM 834 C C . ARG A 1 108 ? -2.836 1.955 10.766 1.00 86.06 108 ARG A C 1
ATOM 836 O O . ARG A 1 108 ? -3.504 2.842 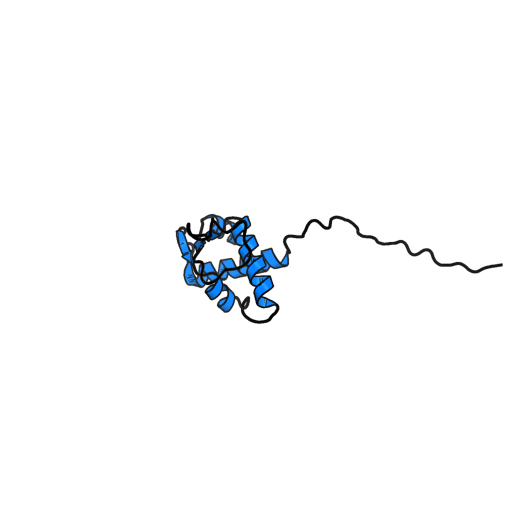10.246 1.00 86.06 108 ARG A O 1
ATOM 843 N N . ARG A 1 109 ? -1.497 1.938 10.699 1.00 86.69 109 ARG A N 1
ATOM 844 C CA . ARG A 1 109 ? -0.728 2.974 9.992 1.00 86.69 109 ARG A CA 1
ATOM 845 C C . ARG A 1 109 ? -1.060 3.030 8.512 1.00 86.69 109 ARG A C 1
ATOM 847 O O . ARG A 1 109 ? -1.018 4.113 7.943 1.00 86.69 109 ARG A O 1
ATOM 854 N N . ALA A 1 110 ? -1.418 1.905 7.895 1.00 85.44 110 ALA A N 1
ATOM 855 C CA . ALA A 1 110 ? -1.847 1.914 6.507 1.00 85.44 110 ALA A CA 1
ATOM 856 C C . ALA A 1 110 ? -3.128 2.729 6.301 1.00 85.44 110 ALA A C 1
ATOM 858 O O . ALA A 1 110 ? -3.232 3.465 5.324 1.00 85.44 110 ALA A O 1
ATOM 859 N N . VAL A 1 111 ? -4.078 2.637 7.233 1.00 85.31 111 VAL A N 1
ATOM 860 C CA . VAL A 1 111 ? -5.303 3.444 7.193 1.00 85.31 111 VAL A CA 1
ATOM 861 C C . VAL A 1 111 ? -4.956 4.922 7.354 1.00 85.31 111 VAL A C 1
ATOM 863 O O . VAL A 1 111 ? -5.306 5.715 6.481 1.00 85.31 111 VAL A O 1
ATOM 866 N N . ASP A 1 112 ? -4.163 5.265 8.376 1.00 87.00 112 ASP A N 1
ATOM 867 C CA . ASP A 1 112 ? -3.723 6.646 8.629 1.00 87.00 112 ASP A CA 1
ATOM 868 C C . ASP A 1 112 ? -3.048 7.272 7.382 1.00 87.00 112 ASP A C 1
ATOM 870 O O . ASP A 1 112 ? -3.325 8.412 7.012 1.00 87.00 112 ASP A O 1
ATOM 874 N N . LEU A 1 113 ? -2.187 6.514 6.688 1.00 85.31 113 LEU A N 1
ATOM 875 C CA . LEU A 1 113 ? -1.476 6.959 5.477 1.00 85.31 113 LEU A CA 1
ATOM 876 C C . LEU A 1 113 ? -2.385 7.209 4.272 1.00 85.31 113 LEU A C 1
ATOM 878 O O . LEU A 1 113 ? -2.026 7.987 3.385 1.00 85.31 113 LEU A O 1
ATOM 882 N N . MET A 1 114 ? -3.534 6.539 4.201 1.00 83.69 114 MET A N 1
ATOM 883 C CA . MET A 1 114 ? -4.508 6.761 3.133 1.00 83.69 114 MET A CA 1
ATOM 884 C C . MET A 1 114 ? -5.415 7.960 3.411 1.00 83.69 114 MET A C 1
ATOM 886 O O . MET A 1 114 ? -5.868 8.581 2.443 1.00 83.69 114 MET A O 1
ATOM 890 N N . GLU A 1 115 ? -5.660 8.276 4.686 1.00 81.44 115 GLU A N 1
ATOM 891 C CA . GLU A 1 115 ? -6.505 9.394 5.124 1.00 81.44 115 GLU A CA 1
ATOM 892 C C . GLU A 1 115 ? -5.798 10.758 5.027 1.00 81.44 115 GLU A C 1
ATOM 894 O O . GLU A 1 115 ? -6.454 11.732 4.654 1.00 81.44 115 GLU A O 1
ATOM 899 N N . GLY A 1 116 ? -4.470 10.802 5.212 1.00 64.88 116 GLY A N 1
ATOM 900 C CA . GLY A 1 116 ? -3.633 11.984 4.949 1.00 64.88 116 GLY A CA 1
ATOM 901 C C . GLY A 1 116 ? -3.473 12.941 6.124 1.00 64.88 116 GLY A C 1
ATOM 902 O O . GLY A 1 116 ? -4.484 13.519 6.577 1.00 64.88 116 GLY A O 1
#

Organism: NCBI:txid349277

Foldseek 3Di:
DDDDDDDDDPPPPVPDPPPPLDVLLLVLLLLLLVLQCVPWCVLPFFTWTWSQVSLVVSVLDDDPRSVVSSVSSVVVCVVLVQWAWDPVPVPPPDDDDDPDGTTTTGHNSSVVSNVD

Sequence (116 aa):
MPPRCRKMPPGTNERQRRPSIDTQAKSDGLRLLRTIDSTQAHGLEGTRVDPNRAAHEAGLDAGDVGSDRYHRALEYLLEEGALAGDEHTATQTGDRQAHGYALYFFTRRAVDLMEG

Radius of gyration: 19.98 Å; chains: 1; bounding box: 54×58×40 Å